Protein AF-A0A9D7EBP3-F1 (afdb_monomer_lite)

pLDDT: mean 72.03, std 17.16, range [39.59, 94.81]

Sequence (79 aa):
MVPFGSSQNGWSTAGNAGTSVATDFIGTTDNVPFSFRVNGTHAGRIDQLGRTSPRSSRRRIDI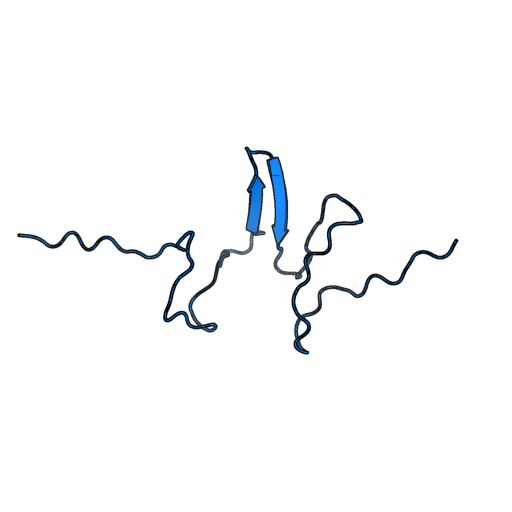CRDEQYAIGRFERAAT

Radius of gyration: 17.38 Å; chains: 1; bounding box: 31×41×58 Å

Structure (mmCIF, N/CA/C/O backbone):
data_AF-A0A9D7EBP3-F1
#
_entry.id   AF-A0A9D7EBP3-F1
#
loop_
_atom_site.group_PDB
_atom_site.id
_atom_site.type_symbol
_atom_site.label_atom_id
_atom_site.label_alt_id
_atom_site.label_comp_id
_atom_site.label_asym_id
_atom_site.label_entity_id
_atom_site.label_seq_id
_atom_site.pdbx_PDB_ins_code
_atom_site.Cartn_x
_atom_site.Cartn_y
_atom_site.Cartn_z
_atom_site.occupancy
_atom_site.B_iso_or_equiv
_atom_site.auth_seq_id
_atom_site.auth_comp_id
_atom_site.auth_asym_id
_atom_site.auth_atom_id
_atom_site.pdbx_PDB_model_num
ATOM 1 N N . MET A 1 1 ? -7.653 17.230 -30.394 1.00 69.12 1 MET A N 1
ATOM 2 C CA . MET A 1 1 ? -7.850 16.318 -29.249 1.00 69.12 1 MET A CA 1
ATOM 3 C C . MET A 1 1 ? -6.596 16.385 -28.399 1.00 69.12 1 MET A C 1
ATOM 5 O O . MET A 1 1 ? -5.550 15.978 -28.880 1.00 69.12 1 MET A O 1
ATOM 9 N N . VAL A 1 2 ? -6.662 16.970 -27.204 1.00 51.38 2 VAL A N 1
ATOM 10 C CA . VAL A 1 2 ? -5.556 16.876 -26.239 1.00 51.38 2 VAL A CA 1
ATOM 11 C C . VAL A 1 2 ? -5.693 15.540 -25.504 1.00 51.38 2 VAL A C 1
ATOM 13 O O . VAL A 1 2 ? -6.798 15.232 -25.052 1.00 51.38 2 VAL A O 1
ATOM 16 N N . PRO A 1 3 ? -4.645 14.703 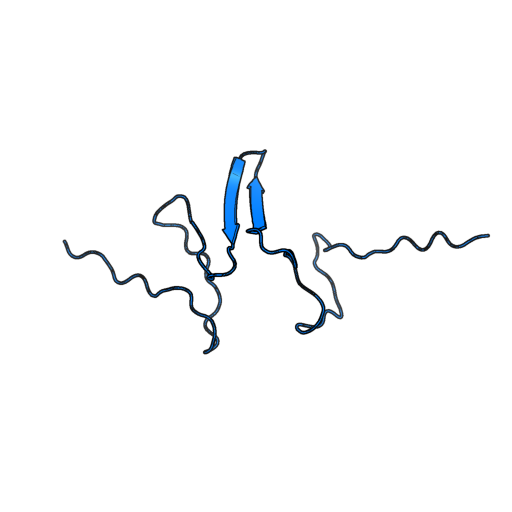-25.427 1.00 64.06 3 PRO A N 1
ATOM 17 C CA . PRO A 1 3 ? -4.728 13.472 -24.670 1.00 64.06 3 PRO A CA 1
ATOM 18 C C . PRO A 1 3 ? -4.670 13.844 -23.190 1.00 64.06 3 PRO A C 1
ATOM 20 O O . PRO A 1 3 ? -3.640 14.286 -22.685 1.00 64.06 3 PRO A O 1
ATOM 23 N N . PHE A 1 4 ? -5.781 13.666 -22.482 1.00 63.41 4 PHE A N 1
ATOM 24 C CA . PHE A 1 4 ? -5.741 13.559 -21.031 1.00 63.41 4 PHE A CA 1
ATOM 25 C C . PHE A 1 4 ? -5.098 12.210 -20.725 1.00 63.41 4 PHE A C 1
ATOM 27 O O . PHE A 1 4 ? -5.782 11.194 -20.620 1.00 63.41 4 PHE A O 1
ATOM 34 N N . GLY A 1 5 ? -3.767 12.181 -20.680 1.00 58.34 5 GLY A N 1
ATOM 35 C CA . GLY A 1 5 ? -3.041 11.050 -20.129 1.00 58.34 5 GLY A CA 1
ATOM 36 C C . GLY A 1 5 ? -3.457 10.920 -18.673 1.00 58.34 5 GLY A C 1
ATOM 37 O O . GLY A 1 5 ? -2.948 11.634 -17.815 1.00 58.34 5 GLY A O 1
ATOM 38 N N . SER A 1 6 ? -4.438 10.065 -18.397 1.00 62.09 6 SER A N 1
ATOM 39 C CA . SER A 1 6 ? -4.735 9.648 -17.039 1.00 62.09 6 SER A CA 1
ATOM 40 C C . SER A 1 6 ? -3.507 8.887 -16.567 1.00 62.09 6 SER A C 1
ATOM 42 O O . SER A 1 6 ? -3.289 7.758 -17.005 1.00 62.09 6 SER A O 1
ATOM 44 N N . SER A 1 7 ? -2.677 9.514 -15.740 1.00 61.28 7 SER A N 1
ATOM 45 C CA . SER A 1 7 ? -1.566 8.848 -15.073 1.00 61.28 7 SER A CA 1
ATOM 46 C C . SER A 1 7 ? -2.144 7.692 -14.256 1.00 61.28 7 SER A C 1
ATOM 48 O O . SER A 1 7 ? -2.611 7.888 -13.134 1.00 61.28 7 SER A O 1
ATOM 50 N N . GLN A 1 8 ? -2.186 6.489 -14.830 1.00 66.69 8 GLN A N 1
ATOM 51 C CA . GLN A 1 8 ? -2.609 5.262 -14.155 1.00 66.69 8 GLN A CA 1
ATOM 52 C C . GLN A 1 8 ? -1.482 4.796 -13.225 1.00 66.69 8 GLN A C 1
ATOM 54 O O . GLN A 1 8 ? -0.989 3.682 -13.322 1.00 66.69 8 GLN A O 1
ATOM 59 N N . ASN A 1 9 ? -1.066 5.663 -12.303 1.00 73.81 9 ASN A N 1
ATOM 60 C CA . ASN A 1 9 ? 0.001 5.394 -11.335 1.00 73.81 9 ASN A CA 1
ATOM 61 C C . ASN A 1 9 ? -0.552 4.718 -10.066 1.00 73.81 9 ASN A C 1
ATOM 63 O O . ASN A 1 9 ? 0.014 4.847 -8.984 1.00 73.81 9 ASN A O 1
ATOM 67 N N . GLY A 1 10 ? -1.712 4.067 -10.172 1.00 84.81 10 GLY A N 1
ATOM 68 C CA . GLY A 1 10 ? -2.398 3.419 -9.061 1.00 84.81 10 GLY A CA 1
ATOM 69 C C . GLY A 1 10 ? -2.223 1.907 -9.087 1.00 84.81 10 GLY A C 1
ATOM 70 O O . GLY A 1 10 ? -1.956 1.308 -10.129 1.00 84.81 10 GLY A O 1
ATOM 71 N N . TRP A 1 11 ? -2.429 1.276 -7.934 1.00 88.06 11 TRP A N 1
ATOM 72 C CA . TRP A 1 11 ? -2.554 -0.175 -7.868 1.00 88.06 11 TRP A CA 1
ATOM 73 C C . 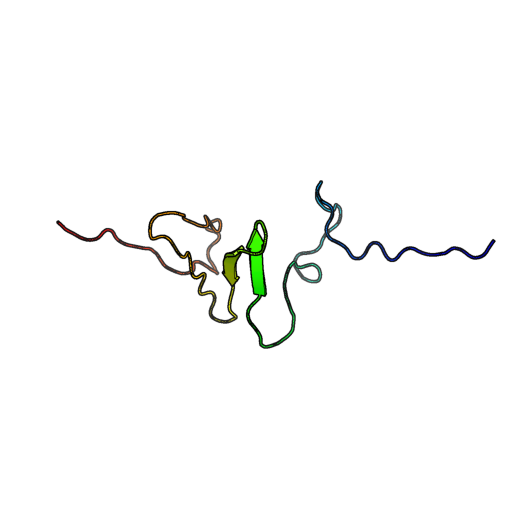TRP A 1 11 ? -3.979 -0.596 -8.237 1.00 88.06 11 TRP A C 1
ATOM 75 O O . TRP A 1 11 ? -4.944 -0.129 -7.629 1.00 88.06 11 TRP A O 1
ATOM 85 N N . SER A 1 12 ? -4.121 -1.462 -9.235 1.00 89.56 12 SER A N 1
ATOM 86 C CA . SER A 1 12 ? -5.409 -2.025 -9.644 1.00 89.56 12 SER A CA 1
ATOM 87 C C . SER A 1 12 ? -5.917 -3.061 -8.638 1.00 89.56 12 SER A C 1
ATOM 89 O O . SER A 1 12 ? -5.140 -3.801 -8.032 1.00 89.56 12 SER A O 1
ATOM 91 N N . THR A 1 13 ? -7.241 -3.182 -8.511 1.00 89.06 13 THR A N 1
ATOM 92 C CA . THR A 1 13 ? -7.891 -4.236 -7.711 1.00 89.06 13 THR A CA 1
ATOM 93 C C . THR A 1 13 ? -7.678 -5.635 -8.290 1.00 89.06 13 THR A C 1
ATOM 95 O O . THR A 1 13 ? -7.735 -6.611 -7.547 1.00 89.06 13 THR A O 1
ATOM 98 N N . ALA A 1 14 ? -7.410 -5.732 -9.596 1.00 91.44 14 ALA A N 1
ATOM 99 C CA . ALA A 1 14 ? -7.035 -6.972 -10.274 1.00 91.44 14 ALA A CA 1
ATOM 100 C C . ALA A 1 14 ? -5.509 -7.195 -10.317 1.00 91.44 14 ALA A C 1
ATOM 102 O O . ALA A 1 14 ? -5.051 -8.207 -10.840 1.00 91.44 14 ALA A O 1
ATOM 103 N N . GLY A 1 15 ? -4.727 -6.260 -9.769 1.00 87.75 15 GLY A N 1
ATOM 104 C CA . GLY A 1 15 ? -3.271 -6.249 -9.856 1.00 87.75 15 GLY A CA 1
ATOM 105 C C . GLY A 1 15 ? -2.736 -5.532 -11.098 1.00 87.75 15 GLY A C 1
ATOM 106 O O . GLY A 1 15 ? -3.457 -5.287 -12.069 1.00 87.75 15 GLY A O 1
ATOM 107 N N . ASN A 1 16 ? -1.451 -5.180 -11.035 1.00 87.00 16 ASN A N 1
ATOM 108 C CA . ASN A 1 16 ? -0.721 -4.508 -12.106 1.00 87.00 16 ASN A CA 1
ATOM 109 C C . ASN A 1 16 ? 0.228 -5.504 -12.789 1.00 87.00 16 ASN A C 1
ATOM 111 O O . ASN A 1 16 ? 0.870 -6.310 -12.118 1.00 87.00 16 ASN A O 1
ATOM 115 N N . ALA A 1 17 ? 0.325 -5.442 -14.117 1.00 89.88 17 ALA A N 1
ATOM 116 C CA . ALA A 1 17 ? 1.316 -6.189 -14.891 1.00 89.88 17 ALA A CA 1
ATOM 117 C C . ALA A 1 17 ? 2.546 -5.312 -15.183 1.00 89.88 17 ALA A C 1
ATOM 119 O O . ALA A 1 17 ? 2.434 -4.089 -15.227 1.00 89.88 17 ALA A O 1
ATOM 120 N N . GLY A 1 18 ? 3.709 -5.933 -15.412 1.00 90.25 18 GLY A N 1
ATOM 121 C CA . GLY A 1 18 ? 4.939 -5.218 -15.788 1.00 90.25 18 GLY A CA 1
ATOM 122 C C . GLY A 1 18 ? 5.631 -4.457 -14.649 1.00 90.25 18 GLY A C 1
ATOM 123 O O . GLY A 1 18 ? 6.426 -3.566 -14.922 1.00 90.25 18 GLY A O 1
ATOM 124 N N . THR A 1 19 ? 5.338 -4.792 -13.392 1.00 90.00 19 THR A N 1
ATOM 125 C CA . THR A 1 19 ? 5.919 -4.145 -12.204 1.00 90.00 19 THR A CA 1
ATOM 126 C C . THR A 1 19 ? 7.366 -4.573 -11.954 1.00 90.00 19 THR A C 1
ATOM 128 O O . THR A 1 19 ? 7.707 -5.741 -12.153 1.00 90.00 19 THR A O 1
ATOM 131 N N . SER A 1 20 ? 8.189 -3.669 -11.425 1.00 89.69 20 SER A N 1
ATOM 132 C CA . SER A 1 20 ? 9.571 -3.922 -11.006 1.00 89.69 20 SER A CA 1
ATOM 133 C C . SER A 1 20 ? 9.749 -3.747 -9.499 1.00 89.69 20 SER A C 1
ATOM 135 O O . SER A 1 20 ? 9.401 -2.713 -8.936 1.00 89.69 20 SER A O 1
ATOM 137 N N . VAL A 1 21 ? 10.387 -4.724 -8.848 1.00 87.31 21 VAL A N 1
ATOM 138 C CA . VAL A 1 21 ? 10.655 -4.714 -7.394 1.00 87.31 21 VAL A CA 1
ATOM 139 C C . VAL A 1 21 ? 11.547 -3.539 -6.963 1.00 87.31 21 VAL A C 1
ATOM 141 O O . VAL A 1 21 ? 11.495 -3.115 -5.814 1.00 87.31 21 VAL A O 1
ATOM 144 N N . ALA A 1 22 ? 12.366 -2.997 -7.870 1.00 90.06 22 ALA A N 1
ATOM 145 C CA . ALA A 1 22 ? 13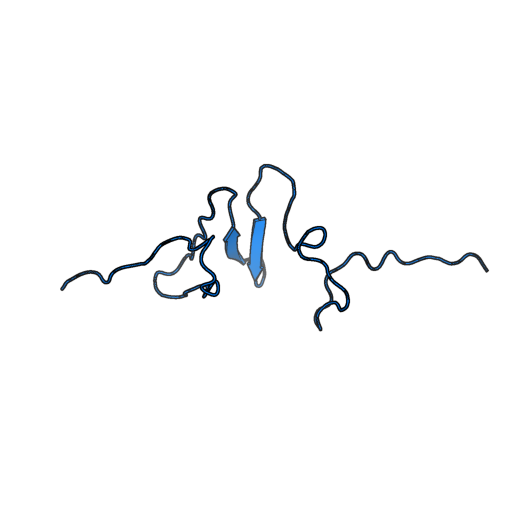.277 -1.897 -7.557 1.00 90.06 22 ALA A CA 1
ATOM 146 C C . ALA A 1 22 ? 12.593 -0.518 -7.524 1.00 90.06 22 ALA A C 1
ATOM 148 O O . ALA A 1 22 ? 13.132 0.407 -6.921 1.00 90.06 22 ALA A O 1
ATOM 149 N N . THR A 1 23 ? 11.450 -0.363 -8.198 1.00 89.94 23 THR A N 1
ATOM 150 C CA . THR A 1 23 ? 10.815 0.948 -8.419 1.00 89.94 23 THR A CA 1
ATOM 151 C C . THR A 1 23 ? 9.370 1.009 -7.949 1.00 89.94 23 THR A C 1
ATOM 153 O O . THR A 1 23 ? 8.930 2.069 -7.511 1.00 89.94 23 THR A O 1
ATOM 156 N N . ASP A 1 24 ? 8.642 -0.107 -8.004 1.00 90.12 24 ASP A N 1
ATOM 157 C CA . ASP A 1 24 ? 7.208 -0.144 -7.746 1.00 90.12 24 ASP A CA 1
ATOM 158 C C . ASP A 1 24 ? 6.928 -0.809 -6.400 1.00 90.12 24 ASP A C 1
ATOM 160 O O . ASP A 1 24 ? 7.278 -1.967 -6.165 1.00 90.12 24 ASP A O 1
ATOM 164 N N . PHE A 1 25 ? 6.260 -0.087 -5.503 1.00 89.81 25 PHE A N 1
ATOM 165 C CA . PHE A 1 25 ? 5.883 -0.602 -4.191 1.00 89.81 25 PHE A CA 1
ATOM 166 C C . PHE A 1 25 ? 4.579 0.025 -3.695 1.00 89.81 25 PHE A C 1
ATOM 168 O O . PHE A 1 25 ? 4.215 1.143 -4.058 1.00 89.81 25 PHE A O 1
ATOM 175 N N . ILE A 1 26 ? 3.881 -0.700 -2.816 1.00 89.19 26 ILE A N 1
ATOM 176 C CA . ILE A 1 26 ? 2.739 -0.179 -2.059 1.00 89.19 26 ILE A CA 1
ATOM 177 C C . ILE A 1 26 ? 3.249 0.217 -0.677 1.00 89.19 26 ILE A C 1
ATOM 179 O O . ILE A 1 26 ? 3.505 -0.634 0.174 1.00 89.19 26 ILE A O 1
ATOM 183 N N . GLY A 1 27 ? 3.403 1.515 -0.452 1.00 89.00 27 GLY A N 1
ATOM 184 C CA . GLY A 1 27 ? 3.909 2.040 0.807 1.00 89.00 27 GLY A CA 1
ATOM 185 C C . GLY A 1 27 ? 4.156 3.537 0.735 1.00 89.00 27 GLY A C 1
ATOM 186 O O . GLY A 1 27 ? 3.637 4.222 -0.142 1.00 89.00 27 GLY A O 1
ATOM 187 N N . THR A 1 28 ? 4.950 4.038 1.674 1.00 88.94 28 THR A N 1
ATOM 188 C CA . THR A 1 28 ? 5.402 5.430 1.688 1.00 88.94 28 THR A CA 1
ATOM 189 C C . THR A 1 28 ? 6.925 5.487 1.695 1.00 88.94 28 THR A C 1
ATOM 191 O O . THR A 1 28 ? 7.577 4.607 2.257 1.00 88.94 28 THR A O 1
ATOM 194 N N . THR A 1 29 ? 7.478 6.520 1.064 1.00 92.00 29 THR A N 1
ATOM 195 C CA . THR A 1 29 ? 8.899 6.887 1.141 1.00 92.00 29 THR A CA 1
ATOM 196 C C . 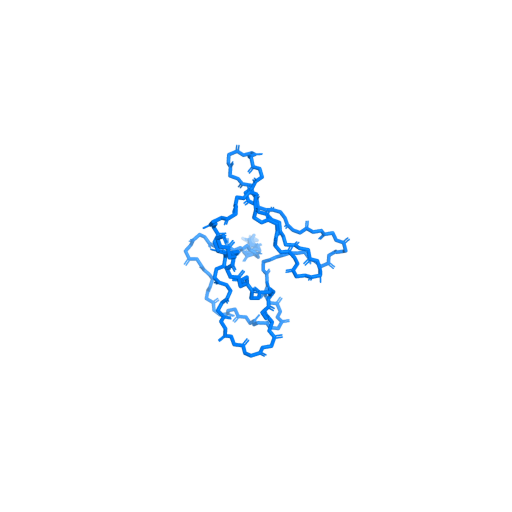THR A 1 29 ? 9.232 7.683 2.399 1.00 92.00 29 THR A C 1
ATOM 198 O O . THR A 1 29 ? 10.401 7.852 2.735 1.00 92.00 29 THR A O 1
ATOM 201 N N . ASP A 1 30 ? 8.215 8.200 3.083 1.00 92.06 30 ASP A N 1
ATOM 202 C CA . ASP A 1 30 ? 8.389 9.052 4.248 1.00 92.06 30 ASP A CA 1
ATOM 203 C C . ASP A 1 30 ? 8.768 8.235 5.488 1.00 92.06 30 ASP A C 1
ATOM 205 O O . ASP A 1 30 ? 8.459 7.045 5.611 1.00 92.06 30 ASP A O 1
ATOM 209 N N . ASN A 1 31 ? 9.377 8.898 6.476 1.00 89.38 31 ASN A N 1
ATOM 210 C CA . ASN A 1 31 ? 9.654 8.299 7.784 1.00 89.38 31 ASN A CA 1
ATOM 211 C C . ASN A 1 31 ? 8.416 8.239 8.689 1.00 89.38 31 ASN A C 1
ATOM 213 O O . ASN A 1 31 ? 8.410 8.726 9.819 1.00 89.38 31 ASN A O 1
ATOM 217 N N . VAL A 1 32 ? 7.338 7.653 8.165 1.00 90.12 32 VAL A N 1
ATOM 218 C CA . VAL A 1 32 ? 6.094 7.407 8.893 1.00 90.12 32 VAL A CA 1
ATOM 219 C C . VAL A 1 32 ? 5.540 6.018 8.560 1.00 90.12 32 VAL A C 1
ATOM 221 O O . VAL A 1 32 ? 5.643 5.564 7.423 1.00 90.12 32 VAL A O 1
ATOM 224 N N . PRO A 1 33 ? 4.924 5.310 9.522 1.00 87.19 33 PRO A N 1
ATOM 225 C CA . PRO A 1 33 ? 4.386 3.978 9.242 1.00 87.19 33 PRO A CA 1
ATOM 226 C C . PRO A 1 33 ? 3.153 3.969 8.329 1.00 87.19 33 PRO A C 1
ATOM 228 O O . PRO A 1 33 ? 2.211 4.743 8.521 1.00 87.19 33 PRO A O 1
ATOM 231 N N . PHE A 1 34 ? 3.110 3.007 7.411 1.00 88.88 34 PHE A N 1
ATOM 232 C CA . PHE A 1 34 ? 1.997 2.775 6.492 1.00 88.88 34 PHE A CA 1
ATOM 233 C C . PHE A 1 34 ? 0.887 1.960 7.178 1.00 88.88 34 PHE A C 1
ATOM 235 O O . PHE A 1 34 ? 1.162 0.941 7.813 1.00 88.88 34 PHE A O 1
ATOM 242 N N . SER A 1 35 ? -0.373 2.407 7.100 1.00 89.38 35 SER A N 1
ATOM 243 C CA . SER A 1 35 ? -1.492 1.821 7.864 1.00 89.38 35 SER A CA 1
ATOM 244 C C . SER A 1 35 ? -2.647 1.370 6.970 1.00 89.38 35 SER A C 1
ATOM 246 O O . SER A 1 35 ? -3.170 2.152 6.180 1.00 89.38 35 SER A O 1
ATOM 248 N N . PHE A 1 36 ? -3.117 0.141 7.179 1.00 88.12 36 PHE A N 1
ATOM 249 C CA . PHE A 1 36 ? -4.298 -0.431 6.536 1.00 88.12 36 PHE A CA 1
ATOM 250 C C . PHE A 1 36 ? -5.544 -0.211 7.394 1.00 88.12 36 PHE A C 1
ATOM 252 O O . PHE A 1 36 ? -5.520 -0.397 8.617 1.00 88.12 36 PHE A O 1
ATOM 259 N N . ARG A 1 37 ? -6.664 0.136 6.752 1.00 88.69 37 ARG A N 1
ATOM 260 C CA . ARG A 1 37 ? -7.968 0.296 7.407 1.00 88.69 37 ARG A CA 1
ATOM 261 C C . ARG A 1 37 ? -9.050 -0.465 6.653 1.00 88.69 37 ARG A C 1
ATOM 263 O O . ARG A 1 37 ? -9.060 -0.472 5.429 1.00 88.69 37 ARG A O 1
ATOM 270 N N . VAL A 1 38 ? -9.985 -1.052 7.392 1.00 88.62 38 VAL A N 1
ATOM 271 C CA . VAL A 1 38 ? -11.194 -1.687 6.855 1.00 88.62 38 VAL A CA 1
ATOM 272 C C . VAL A 1 38 ? -12.386 -1.019 7.516 1.00 88.62 38 VAL A C 1
ATOM 274 O O . VAL A 1 38 ? -12.468 -0.991 8.743 1.00 88.62 38 VAL A O 1
ATOM 277 N N . ASN A 1 39 ? -13.284 -0.446 6.713 1.00 94.81 39 ASN A N 1
ATOM 278 C CA . ASN A 1 39 ? -14.445 0.297 7.210 1.00 94.81 39 ASN A CA 1
ATOM 279 C C . ASN A 1 39 ? -14.063 1.356 8.274 1.00 94.81 39 ASN A C 1
ATOM 281 O O . ASN A 1 39 ? -14.591 1.377 9.383 1.00 94.81 39 ASN A O 1
ATOM 285 N N . GLY A 1 40 ? -13.022 2.148 7.991 1.00 87.69 40 GLY A N 1
ATOM 286 C CA . GLY A 1 40 ? -12.489 3.161 8.914 1.00 87.69 40 GLY A CA 1
ATOM 287 C C . GLY A 1 40 ? -11.725 2.620 10.135 1.00 87.69 40 GLY A C 1
ATOM 288 O O . GLY A 1 40 ? -11.055 3.392 10.816 1.00 87.69 40 GLY A O 1
ATOM 289 N N . THR A 1 41 ? -11.747 1.309 10.389 1.00 87.94 41 THR A N 1
ATOM 290 C CA . THR A 1 41 ? -11.092 0.675 11.542 1.00 87.94 41 THR A CA 1
ATOM 291 C C . THR A 1 41 ? -9.681 0.212 11.190 1.00 87.94 41 THR A C 1
ATOM 293 O O . THR A 1 41 ? -9.463 -0.400 10.147 1.00 87.94 41 THR A O 1
ATOM 296 N N . HIS A 1 42 ? -8.709 0.476 12.066 1.00 84.25 42 HIS A N 1
ATOM 297 C CA . HIS A 1 42 ? -7.314 0.068 11.873 1.00 84.25 42 HIS A CA 1
ATOM 298 C C . HIS A 1 42 ? -7.168 -1.463 11.807 1.00 84.25 42 HIS A C 1
ATOM 300 O O . HIS A 1 42 ? -7.427 -2.159 12.790 1.00 84.25 42 HIS A O 1
ATOM 306 N N . ALA A 1 43 ? -6.723 -1.969 10.656 1.00 82.75 43 ALA A N 1
ATOM 307 C CA . ALA A 1 43 ? -6.583 -3.396 10.365 1.00 82.75 43 ALA A CA 1
ATOM 308 C C . ALA A 1 43 ? -5.130 -3.886 10.468 1.00 82.75 43 ALA A C 1
ATOM 310 O O . ALA A 1 43 ? -4.898 -5.040 10.821 1.00 82.75 43 ALA A O 1
ATOM 311 N N . GLY A 1 44 ? -4.153 -3.010 10.219 1.00 82.75 44 GLY A N 1
ATOM 312 C CA . GLY A 1 44 ? -2.733 -3.346 10.291 1.00 82.75 44 GLY A CA 1
ATOM 313 C C . GLY A 1 44 ? -1.840 -2.133 10.052 1.00 82.75 44 GLY A C 1
ATOM 314 O O . GLY A 1 44 ? -2.293 -1.120 9.526 1.00 82.75 44 GLY A O 1
ATOM 315 N N . ARG A 1 45 ? -0.572 -2.245 10.446 1.00 84.88 45 ARG A N 1
ATOM 316 C CA . ARG A 1 45 ? 0.451 -1.201 10.305 1.00 84.88 45 ARG A CA 1
ATOM 317 C C . ARG A 1 45 ? 1.783 -1.847 9.967 1.00 84.88 45 ARG A C 1
ATOM 319 O O . ARG A 1 45 ? 2.101 -2.866 10.575 1.00 84.88 45 ARG A O 1
ATOM 326 N N . ILE A 1 46 ? 2.528 -1.244 9.049 1.00 84.19 46 ILE A N 1
ATOM 327 C CA . ILE A 1 46 ? 3.911 -1.593 8.719 1.00 84.19 46 ILE A CA 1
ATOM 328 C C . ILE A 1 46 ? 4.771 -0.386 9.085 1.00 84.19 46 ILE A C 1
ATOM 330 O O . ILE A 1 46 ? 4.515 0.721 8.608 1.00 84.19 46 ILE A O 1
ATOM 334 N N . ASP A 1 47 ? 5.754 -0.585 9.959 1.00 83.88 47 ASP A N 1
ATOM 335 C CA . ASP A 1 47 ? 6.755 0.429 10.282 1.00 83.88 47 ASP A CA 1
ATOM 336 C C . ASP A 1 47 ? 8.111 0.126 9.630 1.00 83.88 47 ASP A C 1
ATOM 338 O O . ASP A 1 47 ? 8.355 -0.971 9.126 1.00 83.88 47 ASP A O 1
ATOM 342 N N . GLN A 1 48 ? 9.001 1.120 9.642 1.00 79.56 48 GLN A N 1
ATOM 343 C CA . GLN A 1 48 ? 10.342 1.005 9.061 1.00 79.56 48 GLN A CA 1
ATOM 344 C C . GLN A 1 48 ? 11.233 -0.032 9.759 1.00 79.56 48 GLN A C 1
ATOM 346 O O . GLN A 1 48 ? 12.245 -0.444 9.203 1.00 79.56 48 GLN A O 1
ATOM 351 N N . LEU A 1 49 ? 10.871 -0.459 10.972 1.00 77.12 49 LEU A N 1
ATOM 352 C CA . LEU A 1 49 ? 11.589 -1.488 11.722 1.00 77.12 49 LEU A CA 1
ATOM 353 C C . LEU A 1 49 ? 11.064 -2.895 11.396 1.00 77.12 49 LEU A C 1
ATOM 355 O O . LEU A 1 49 ? 11.434 -3.858 12.066 1.00 77.12 49 LEU A O 1
ATOM 359 N N . GLY A 1 50 ? 10.174 -3.014 10.405 1.00 65.62 50 GLY A N 1
ATOM 360 C CA . GLY A 1 50 ? 9.549 -4.270 10.015 1.00 65.62 50 GLY A CA 1
ATOM 361 C C . GLY A 1 50 ? 8.546 -4.785 11.045 1.00 65.62 50 GLY A C 1
ATOM 362 O O . GLY A 1 50 ? 8.130 -5.934 10.986 1.00 65.62 50 GLY A O 1
ATOM 363 N N . ARG A 1 51 ? 8.115 -3.988 12.023 1.00 64.75 51 ARG A N 1
ATOM 364 C CA . ARG A 1 51 ? 7.147 -4.460 13.014 1.00 64.75 51 ARG A CA 1
ATOM 365 C C . ARG A 1 51 ? 5.760 -4.319 12.419 1.00 64.75 51 ARG A C 1
ATOM 367 O O . ARG A 1 51 ? 5.207 -3.226 12.303 1.00 64.75 51 ARG A O 1
ATOM 374 N N . THR A 1 52 ? 5.153 -5.446 12.083 1.00 61.44 52 THR A N 1
ATOM 375 C CA . THR A 1 52 ? 3.705 -5.489 11.913 1.00 61.44 52 THR A CA 1
ATOM 376 C C . THR A 1 52 ? 3.071 -5.564 13.294 1.00 61.44 52 THR A C 1
ATOM 378 O O . THR A 1 52 ? 3.425 -6.446 14.074 1.00 61.44 52 THR A O 1
ATOM 381 N N . SER A 1 53 ? 2.139 -4.672 13.622 1.00 57.97 53 SER A N 1
ATOM 382 C CA . SER A 1 53 ? 1.317 -4.803 14.833 1.00 57.97 53 SER A CA 1
ATOM 383 C C . SER A 1 53 ? -0.013 -5.488 14.495 1.00 57.97 53 SER A C 1
ATOM 385 O O . SER A 1 53 ? -0.989 -4.790 14.200 1.00 57.97 53 SER A O 1
ATOM 387 N N . PRO A 1 54 ? -0.117 -6.833 14.521 1.00 57.38 54 PRO A N 1
ATOM 388 C CA . PRO A 1 54 ? -1.416 -7.480 14.487 1.00 57.38 54 PRO A CA 1
ATOM 389 C C . PRO A 1 54 ? -2.121 -7.203 15.819 1.00 57.38 54 PRO A C 1
ATOM 391 O O . PRO A 1 54 ? -1.674 -7.626 16.881 1.00 57.38 54 PRO A O 1
ATOM 394 N N . ARG A 1 55 ? -3.266 -6.514 15.781 1.00 53.53 55 ARG A N 1
ATOM 395 C CA . ARG A 1 55 ? -4.097 -6.238 16.973 1.00 53.53 55 ARG A CA 1
ATOM 396 C C . ARG A 1 55 ? -4.748 -7.510 17.567 1.00 53.53 55 ARG A C 1
ATOM 398 O O . ARG A 1 55 ? -5.566 -7.430 18.474 1.00 53.53 55 ARG A O 1
ATOM 405 N N . SER A 1 56 ? -4.422 -8.701 17.065 1.00 52.78 56 SER A N 1
ATOM 406 C CA . SER A 1 56 ? -4.936 -9.972 17.574 1.00 52.78 56 SER A CA 1
ATOM 407 C C . SER A 1 56 ? -3.879 -11.058 17.422 1.00 52.78 56 SER A C 1
ATOM 409 O O . SER A 1 56 ? -3.421 -11.328 16.312 1.00 52.78 56 SER A O 1
ATOM 411 N N . SER A 1 57 ? -3.525 -11.698 18.537 1.00 55.53 57 SER A N 1
ATOM 412 C CA . SER A 1 57 ? -2.440 -12.673 18.724 1.00 55.53 57 SER A CA 1
ATOM 413 C C . SER A 1 57 ? -2.522 -13.962 17.880 1.00 55.53 57 SER A C 1
ATOM 415 O O . SER A 1 57 ? -1.867 -14.946 18.209 1.00 55.53 57 SER A O 1
ATOM 417 N N . ARG A 1 58 ? -3.350 -14.015 16.827 1.00 54.94 58 ARG A N 1
ATOM 418 C CA . ARG A 1 58 ? -3.587 -15.217 16.006 1.00 54.94 58 ARG A CA 1
ATOM 419 C C . ARG A 1 58 ? -3.707 -14.984 14.494 1.00 54.94 58 ARG A C 1
ATOM 421 O O . ARG A 1 58 ? -3.915 -15.954 13.776 1.00 54.94 58 ARG A O 1
ATOM 428 N N . ARG A 1 59 ? -3.574 -13.758 13.975 1.00 56.84 59 ARG A N 1
ATOM 429 C CA . ARG A 1 59 ? -3.615 -13.514 12.518 1.00 56.84 59 ARG A CA 1
ATOM 430 C C . ARG A 1 59 ? -2.202 -13.274 12.005 1.00 56.84 59 ARG A C 1
ATOM 432 O O . ARG A 1 59 ? -1.684 -12.166 12.104 1.00 56.84 59 ARG A O 1
ATOM 439 N N . ARG A 1 60 ? -1.569 -14.355 11.545 1.00 54.34 60 ARG A N 1
ATOM 440 C CA . ARG A 1 60 ? -0.259 -14.310 10.895 1.00 54.34 60 ARG A CA 1
ATOM 441 C C . ARG A 1 60 ? -0.418 -13.574 9.569 1.00 54.34 60 ARG A C 1
ATOM 443 O O . ARG A 1 60 ? -1.284 -13.922 8.774 1.00 54.34 60 ARG A O 1
ATOM 450 N N . ILE A 1 61 ? 0.378 -12.530 9.370 1.00 61.22 61 ILE A N 1
ATOM 451 C CA . ILE A 1 61 ? 0.709 -12.079 8.023 1.00 61.22 61 ILE A CA 1
ATOM 452 C C . ILE A 1 61 ? 1.831 -13.026 7.608 1.00 61.22 61 ILE A C 1
ATOM 454 O O . ILE A 1 61 ? 2.940 -12.923 8.133 1.00 61.22 61 ILE A O 1
ATOM 458 N N . ASP A 1 62 ? 1.521 -14.007 6.765 1.00 49.91 62 ASP A N 1
ATOM 459 C CA . ASP A 1 62 ? 2.532 -14.901 6.209 1.00 49.91 62 ASP A CA 1
ATOM 460 C C . ASP A 1 62 ? 3.331 -14.106 5.170 1.00 49.91 62 ASP A C 1
ATOM 462 O O . ASP A 1 62 ? 2.974 -14.027 3.998 1.00 49.91 62 ASP A O 1
ATOM 466 N N . ILE A 1 63 ? 4.390 -13.437 5.626 1.00 54.84 63 ILE A N 1
ATOM 467 C CA . ILE A 1 63 ? 5.419 -12.895 4.739 1.00 54.84 63 ILE A CA 1
ATOM 468 C C . ILE A 1 63 ? 6.240 -14.108 4.306 1.00 54.84 63 ILE A C 1
ATOM 470 O O . ILE A 1 63 ? 6.862 -14.764 5.147 1.00 54.84 63 ILE A O 1
ATOM 474 N N . CYS A 1 64 ? 6.146 -14.465 3.023 1.00 42.56 64 CYS A N 1
ATOM 475 C CA . CYS A 1 64 ? 6.830 -15.617 2.446 1.00 42.56 64 CYS A CA 1
ATOM 476 C C . CYS A 1 64 ? 8.305 -15.640 2.878 1.00 42.56 64 CYS A C 1
ATOM 478 O O . CYS A 1 64 ? 8.997 -14.625 2.815 1.00 42.56 64 CYS A O 1
ATOM 480 N N . ARG A 1 65 ? 8.776 -16.802 3.346 1.00 39.81 65 ARG A N 1
ATOM 481 C CA . ARG A 1 65 ? 10.191 -17.031 3.652 1.00 39.81 65 ARG A CA 1
ATOM 482 C C . ARG A 1 65 ? 10.981 -17.094 2.344 1.00 39.81 65 ARG A C 1
ATOM 484 O O . ARG A 1 65 ? 11.108 -18.173 1.784 1.00 39.81 65 ARG A O 1
ATOM 491 N N . ASP A 1 66 ? 11.543 -15.971 1.929 1.00 39.59 66 ASP A N 1
ATOM 492 C CA . ASP A 1 66 ? 12.830 -15.955 1.235 1.00 39.59 66 ASP A CA 1
ATOM 493 C C . ASP A 1 66 ? 13.833 -15.210 2.131 1.00 39.59 66 ASP A C 1
ATOM 495 O O . ASP A 1 66 ? 13.481 -14.265 2.840 1.00 39.59 66 ASP A O 1
ATOM 499 N N . GLU A 1 67 ? 15.058 -15.727 2.185 1.00 47.34 67 GLU A N 1
ATOM 500 C CA . GLU A 1 67 ? 16.044 -15.718 3.286 1.00 47.34 67 GLU A CA 1
ATOM 501 C C . GLU A 1 67 ? 16.476 -14.383 3.932 1.00 47.34 67 GLU A C 1
ATOM 503 O O . GLU A 1 67 ? 17.342 -14.400 4.803 1.00 47.34 67 GLU A O 1
ATOM 508 N N . GLN A 1 68 ? 15.913 -13.227 3.580 1.00 45.38 68 GLN A N 1
ATOM 509 C CA . GLN A 1 68 ? 16.490 -11.929 3.970 1.00 45.38 68 GLN A CA 1
ATOM 510 C C . GLN A 1 68 ? 15.606 -11.025 4.848 1.00 45.38 68 GLN A C 1
ATOM 512 O O . GLN A 1 68 ? 16.137 -10.094 5.443 1.00 45.38 68 GLN A O 1
ATOM 517 N N . TYR A 1 69 ? 14.297 -11.276 5.013 1.00 45.72 69 TYR A N 1
ATOM 518 C CA . TYR A 1 69 ? 13.409 -10.318 5.713 1.00 45.72 69 TYR A CA 1
ATOM 519 C C . TYR A 1 69 ? 12.276 -10.951 6.551 1.00 45.72 69 TYR A C 1
ATOM 521 O O . TYR A 1 69 ? 11.111 -10.567 6.449 1.00 45.72 69 TYR A O 1
ATOM 529 N N . ALA A 1 70 ? 12.585 -11.911 7.431 1.00 46.03 70 ALA A N 1
ATOM 530 C CA . ALA A 1 70 ? 11.587 -12.463 8.356 1.00 46.03 70 ALA A CA 1
ATOM 531 C C . ALA A 1 70 ? 11.482 -11.647 9.661 1.00 46.03 70 ALA A C 1
ATOM 533 O O . ALA A 1 70 ? 12.367 -11.685 10.516 1.00 46.03 70 ALA A O 1
ATOM 534 N N . ILE A 1 71 ? 10.349 -10.972 9.863 1.00 53.50 71 ILE A N 1
ATOM 535 C CA . ILE A 1 71 ? 10.023 -10.237 11.097 1.00 53.50 71 ILE A CA 1
ATOM 536 C C . ILE A 1 71 ? 9.473 -11.181 12.183 1.00 53.50 71 ILE A C 1
ATOM 538 O O . ILE A 1 71 ? 8.304 -11.152 12.550 1.00 53.50 71 ILE A O 1
ATOM 542 N N . GLY A 1 72 ? 10.348 -12.036 12.714 1.00 47.16 72 GLY A N 1
ATOM 543 C CA . GLY A 1 72 ? 10.125 -12.743 13.980 1.00 47.16 72 GLY A CA 1
ATOM 544 C C . GLY A 1 72 ? 9.426 -14.105 13.884 1.00 47.16 72 GLY A C 1
ATOM 545 O O . GLY A 1 72 ? 8.266 -14.248 13.501 1.00 47.16 72 GLY A O 1
ATOM 546 N N . ARG A 1 73 ? 10.141 -15.140 14.333 1.00 58.25 73 ARG A N 1
ATOM 547 C CA . ARG A 1 73 ? 9.611 -16.472 14.641 1.00 58.25 73 ARG A CA 1
ATOM 548 C C . ARG A 1 73 ? 8.919 -16.417 16.009 1.00 58.25 73 ARG A C 1
ATOM 550 O O . ARG A 1 73 ? 9.596 -16.316 17.024 1.00 58.25 73 ARG A O 1
ATOM 557 N N . PHE A 1 74 ? 7.591 -16.508 16.061 1.00 57.06 74 PHE A N 1
ATOM 558 C CA . PHE A 1 74 ? 6.876 -16.657 17.336 1.00 57.06 74 PHE A CA 1
ATOM 559 C C . PHE A 1 74 ? 6.925 -18.122 17.787 1.00 57.06 74 PHE 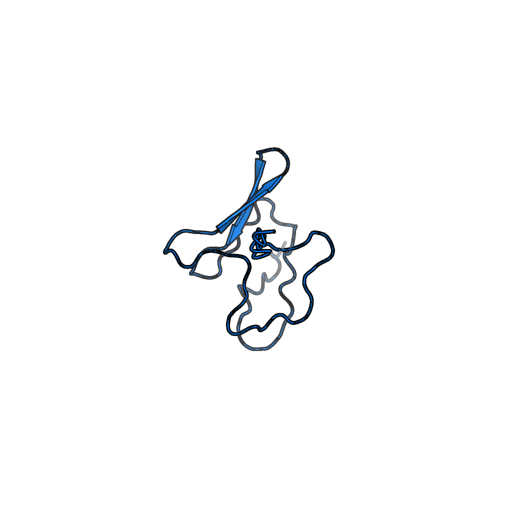A C 1
ATOM 561 O O . PHE A 1 74 ? 6.145 -18.958 17.320 1.00 57.06 74 PHE A O 1
ATOM 568 N N . GLU A 1 75 ? 7.874 -18.448 18.663 1.00 61.97 75 GLU A N 1
ATOM 569 C CA . GLU A 1 75 ? 7.909 -19.730 19.368 1.00 61.97 75 GLU A CA 1
ATOM 570 C C . GLU A 1 75 ? 6.761 -19.781 20.392 1.00 61.97 75 GLU A C 1
ATOM 572 O O . GLU A 1 75 ? 6.384 -18.773 20.990 1.00 61.97 75 GLU A O 1
ATOM 577 N N . ARG A 1 76 ? 6.102 -20.941 20.493 1.00 57.62 76 ARG A N 1
ATOM 578 C CA . ARG A 1 76 ? 4.847 -21.122 21.242 1.00 57.62 76 ARG A CA 1
ATOM 579 C C . ARG A 1 76 ? 5.075 -20.861 22.737 1.00 57.62 76 ARG A C 1
ATOM 581 O O . ARG A 1 76 ? 6.053 -21.349 23.289 1.00 57.62 76 ARG A O 1
ATOM 588 N N . ALA A 1 77 ? 4.136 -20.177 23.395 1.00 50.31 77 ALA A N 1
ATOM 589 C CA . ALA A 1 77 ? 4.092 -20.114 24.855 1.00 50.31 77 ALA A CA 1
ATOM 590 C C . ALA A 1 77 ? 3.888 -21.530 25.423 1.00 50.31 77 ALA A C 1
ATOM 592 O O . ALA A 1 77 ? 2.947 -22.224 25.022 1.00 50.31 77 ALA A O 1
ATOM 593 N N . ALA A 1 78 ? 4.800 -21.960 26.297 1.00 50.75 78 ALA A N 1
ATOM 594 C CA . ALA A 1 78 ? 4.667 -23.189 27.069 1.00 50.75 78 ALA A CA 1
ATOM 595 C C . ALA A 1 78 ? 3.481 -23.081 28.046 1.00 50.75 78 ALA A C 1
ATOM 597 O O . ALA A 1 78 ? 3.143 -21.980 28.486 1.00 50.75 78 ALA A O 1
ATOM 598 N N . THR A 1 79 ? 2.835 -24.223 28.296 1.00 60.12 79 THR A N 1
ATOM 599 C CA . THR A 1 79 ? 1.722 -24.406 29.244 1.00 60.12 79 THR A CA 1
ATOM 600 C C . THR A 1 79 ? 2.171 -24.211 30.682 1.00 60.12 79 THR A C 1
ATOM 602 O O . THR A 1 79 ? 3.291 -24.665 31.000 1.00 60.12 79 THR A O 1
#

Foldseek 3Di:
DDDPPPPPLDADPVGDPPDDPVPDDDADPDQDWDFDDDPNHTQWIQHPVRDIDHPDPPDDPCPDDDPDDDPDDDDDDDD

Secondary structure (DSSP, 8-state):
---------SPPTT--SS--TTT--SS-SSSS-EEEEETTEEEEEE-TT--B--SSTT--------TT------PPPP-